Protein AF-A0A377W7E1-F1 (afdb_monomer)

pLDDT: mean 75.77, std 14.64, range [36.75, 94.06]

Organism: Klebsiella pneumoniae (NCBI:txid573)

Nearest PDB structures (foldseek):
  1y01-assembly1_B  TM=3.693E-01  e=5.571E+00  Homo sapiens

InterPro domains:
  IPR003352 Phosphotransferase system, EIIC [PF02378] (36-133)
  IPR051088 Bacterial PTS System Sugar-Specific EIIC/EIIB [PTHR33989] (8-136)

Mean predicted aligned error: 13.62 Å

Radius of gyration: 24.9 Å; Cα contacts (8 Å, |Δi|>4): 129; chains: 1; bounding box: 76×36×59 Å

Secondary structure (DSSP, 8-state):
--HHHHHHHHHHHHIIIIIHHHHHHHHT-HHHHHHHHHHHTTHHHHHHHHHHHHHHS-S--TT---HHHHHHHHHHHHHHHHHHHHHHHHHHHHHHHHHHHHHHHHHHHHHHHH---HHHHHHHHHHHHHHHHS--BTTB-BGGGGT---B--TTSHHHHS--

Foldseek 3Di:
DPPVVVVVVVVVCCCVVPVVVVVVVQCPDLLNVLLVQLVVVCVVVVVVLVVLVCQLDPPDDPPDPDPVVVVSPVVSVVCVCVSCVVSLQCVLCVVLSSQLSSQLSSQVVCCVPPVGDSNVSSVVSSVVVVCVLFDDDPQWGPPVSRPDPDTDDNVVCVPPVPD

Structure (mmCIF, N/CA/C/O backbone):
data_AF-A0A377W7E1-F1
#
_entry.id   AF-A0A377W7E1-F1
#
loop_
_atom_site.group_PDB
_atom_site.id
_atom_site.type_symbol
_atom_site.label_atom_id
_atom_site.label_alt_id
_atom_site.label_comp_id
_atom_site.label_asym_id
_atom_site.label_entity_id
_atom_site.label_seq_id
_atom_site.pdbx_PDB_ins_code
_atom_site.Cartn_x
_atom_site.Cartn_y
_atom_site.Cartn_z
_atom_site.occupancy
_atom_site.B_iso_or_equiv
_atom_site.auth_seq_id
_atom_site.auth_comp_id
_atom_site.auth_asym_id
_atom_site.auth_atom_id
_atom_site.pdbx_PDB_model_num
ATOM 1 N N . MET A 1 1 ? -40.479 -22.567 -17.521 1.00 52.84 1 MET A N 1
ATOM 2 C CA . MET A 1 1 ? -39.713 -21.304 -17.378 1.00 52.84 1 MET A CA 1
ATOM 3 C C . MET A 1 1 ? -39.917 -20.582 -16.028 1.00 52.84 1 MET A C 1
ATOM 5 O O . MET A 1 1 ? -39.227 -19.606 -15.790 1.00 52.84 1 MET A O 1
ATOM 9 N N . SER A 1 2 ? -40.779 -21.055 -15.108 1.00 60.75 2 SER A N 1
ATOM 10 C CA . SER A 1 2 ? -41.091 -20.360 -13.834 1.00 60.75 2 SER A CA 1
ATOM 11 C C . SER A 1 2 ? -40.117 -20.642 -12.664 1.00 60.75 2 SER A C 1
ATOM 13 O O . SER A 1 2 ? -39.791 -19.732 -11.905 1.00 60.75 2 SER A O 1
ATOM 15 N N . ALA A 1 3 ? -39.577 -21.862 -12.544 1.00 62.84 3 ALA A N 1
ATOM 16 C CA . ALA A 1 3 ? -38.743 -22.257 -11.397 1.00 62.84 3 ALA A CA 1
ATOM 17 C C . ALA A 1 3 ? -37.407 -21.489 -11.289 1.00 62.84 3 ALA A C 1
ATOM 19 O O . ALA A 1 3 ? -36.988 -21.131 -10.191 1.00 62.84 3 ALA A O 1
ATOM 20 N N . ASN A 1 4 ? -36.774 -21.163 -12.423 1.00 69.50 4 ASN A N 1
ATOM 21 C CA . ASN A 1 4 ? -35.492 -20.446 -12.444 1.00 69.50 4 ASN A CA 1
ATOM 22 C C . ASN A 1 4 ? -35.626 -18.987 -11.970 1.00 69.50 4 ASN A C 1
ATOM 24 O O . ASN A 1 4 ? -34.720 -18.467 -11.326 1.00 69.50 4 ASN A O 1
ATOM 28 N N . HIS A 1 5 ? -36.770 -18.335 -12.218 1.00 69.75 5 HIS A N 1
ATOM 29 C CA . HIS A 1 5 ? -37.046 -16.991 -11.697 1.00 69.75 5 HIS A CA 1
ATOM 30 C C . HIS A 1 5 ? -37.390 -16.997 -10.206 1.00 69.75 5 HIS A C 1
ATOM 32 O O . HIS A 1 5 ? -36.970 -16.098 -9.482 1.00 69.75 5 HIS A O 1
ATOM 38 N N . ALA A 1 6 ? -38.101 -18.019 -9.721 1.00 75.38 6 ALA A N 1
ATOM 39 C CA . ALA A 1 6 ? -38.378 -18.170 -8.293 1.00 75.38 6 ALA A CA 1
ATOM 40 C C . ALA A 1 6 ? -37.089 -18.416 -7.486 1.00 75.38 6 ALA A C 1
ATOM 42 O O . ALA A 1 6 ? -36.875 -17.767 -6.463 1.00 75.38 6 ALA A O 1
ATOM 43 N N . ALA A 1 7 ? -36.198 -19.283 -7.983 1.00 78.31 7 ALA A N 1
ATOM 44 C CA . ALA A 1 7 ? -34.889 -19.526 -7.378 1.00 78.31 7 ALA A CA 1
ATOM 45 C C . ALA A 1 7 ? -34.005 -18.266 -7.389 1.00 78.31 7 ALA A C 1
ATOM 47 O O . ALA A 1 7 ? -33.420 -17.923 -6.364 1.00 78.31 7 ALA A O 1
ATOM 48 N N . PHE A 1 8 ? -33.965 -17.531 -8.507 1.00 82.75 8 PHE A N 1
ATOM 49 C CA . PHE A 1 8 ? -33.230 -16.268 -8.595 1.00 82.75 8 PHE A CA 1
ATOM 50 C C . PHE A 1 8 ? -33.744 -15.234 -7.586 1.00 82.75 8 PHE A C 1
ATOM 52 O O . PHE A 1 8 ? -32.947 -14.664 -6.851 1.00 82.75 8 PHE A O 1
ATOM 59 N N . ASN A 1 9 ? -35.063 -15.049 -7.475 1.00 83.56 9 ASN A N 1
ATOM 60 C CA . ASN A 1 9 ? -35.665 -14.112 -6.520 1.00 83.56 9 ASN A CA 1
ATOM 61 C C . ASN A 1 9 ? -35.436 -14.515 -5.056 1.00 83.56 9 ASN A C 1
ATOM 63 O O . ASN A 1 9 ? -35.265 -13.646 -4.202 1.00 83.56 9 ASN A O 1
ATOM 67 N N . LEU A 1 10 ? -35.411 -15.815 -4.752 1.00 82.94 10 LEU A N 1
ATOM 68 C CA . LEU A 1 10 ? -35.081 -16.321 -3.419 1.00 82.94 10 LEU A CA 1
ATOM 69 C C . LEU A 1 10 ? -33.618 -16.023 -3.060 1.00 82.94 10 LEU A C 1
ATOM 71 O O . LEU A 1 10 ? -33.349 -15.515 -1.974 1.00 82.94 10 LEU A O 1
ATOM 75 N N . ILE A 1 11 ? -32.688 -16.280 -3.986 1.00 85.44 11 ILE A N 1
ATOM 76 C CA . ILE A 1 11 ? -31.265 -15.956 -3.818 1.00 85.44 11 ILE A CA 1
ATOM 77 C C . ILE A 1 11 ? -31.087 -14.442 -3.673 1.00 85.44 11 ILE A C 1
ATOM 79 O O . ILE A 1 11 ? -30.386 -14.001 -2.769 1.00 85.44 11 ILE A O 1
ATOM 83 N N . PHE A 1 12 ? -31.769 -13.641 -4.493 1.00 87.25 12 PHE A N 1
ATOM 84 C CA . PHE A 1 12 ? -31.708 -12.182 -4.418 1.00 87.25 12 PHE A CA 1
ATOM 85 C C . PHE A 1 12 ? -32.201 -11.666 -3.066 1.00 87.25 12 PHE A C 1
ATOM 87 O O . PHE A 1 12 ? -31.506 -10.897 -2.409 1.00 87.25 12 PHE A O 1
ATOM 94 N N . ARG A 1 13 ? -33.347 -12.166 -2.588 1.00 85.50 13 ARG A N 1
ATOM 95 C CA . ARG A 1 13 ? -33.870 -11.835 -1.256 1.00 85.50 13 ARG A CA 1
ATOM 96 C C . ARG A 1 13 ? -32.941 -12.293 -0.139 1.00 85.50 13 ARG A C 1
ATOM 98 O O . ARG A 1 13 ? -32.836 -11.606 0.872 1.00 85.50 13 ARG A O 1
ATOM 105 N N . PHE A 1 14 ? -32.273 -13.430 -0.289 1.00 86.19 14 PHE A N 1
ATOM 106 C CA . PHE A 1 14 ? -31.299 -13.898 0.691 1.00 86.19 14 PHE A CA 1
ATOM 107 C C . PHE A 1 14 ? -30.061 -12.989 0.730 1.00 86.19 14 PHE A C 1
ATOM 109 O O . PHE A 1 14 ? -29.626 -12.573 1.805 1.00 86.19 14 PHE A O 1
ATOM 116 N N . VAL A 1 15 ? -29.540 -12.609 -0.438 1.00 86.69 15 VAL A N 1
ATOM 117 C CA . VAL A 1 15 ? -28.422 -11.668 -0.571 1.00 86.69 15 VAL A CA 1
ATOM 118 C C . VAL A 1 15 ? -28.793 -10.306 0.017 1.00 86.69 15 VAL A C 1
ATOM 120 O O . VAL A 1 15 ? -28.032 -9.753 0.801 1.00 86.69 15 VAL A O 1
ATOM 123 N N . GLU A 1 16 ? -29.967 -9.775 -0.301 1.00 86.75 16 GLU A N 1
ATOM 124 C CA . GLU A 1 16 ? -30.381 -8.434 0.113 1.00 86.75 16 GLU A CA 1
ATOM 125 C C . GLU A 1 16 ? -30.696 -8.348 1.614 1.00 86.75 16 GLU A C 1
ATOM 127 O O . GLU A 1 16 ? -30.313 -7.381 2.267 1.00 86.75 16 GLU A O 1
ATOM 132 N N . ASN A 1 17 ? -31.317 -9.381 2.192 1.00 85.44 17 ASN A N 1
ATOM 133 C CA . ASN A 1 17 ? -31.701 -9.366 3.606 1.00 85.44 17 ASN A CA 1
ATOM 134 C C . ASN A 1 17 ? -30.581 -9.805 4.557 1.00 85.44 17 ASN A C 1
ATOM 136 O O . ASN A 1 17 ? -30.551 -9.352 5.699 1.00 85.44 17 ASN A O 1
ATOM 140 N N . TYR A 1 18 ? -29.667 -10.675 4.116 1.00 83.38 18 TYR A N 1
ATOM 141 C CA . TYR A 1 18 ? -28.604 -11.202 4.978 1.00 83.38 18 TYR A CA 1
ATOM 142 C C . TYR A 1 18 ? -27.222 -10.711 4.564 1.00 83.38 18 TYR A C 1
ATOM 144 O O . TYR A 1 18 ? -26.489 -10.173 5.390 1.00 83.38 18 TYR A O 1
ATOM 152 N N . ILE A 1 19 ? -26.851 -10.852 3.293 1.00 86.19 19 ILE A N 1
ATOM 153 C CA . ILE A 1 19 ? -25.477 -10.575 2.848 1.00 86.19 19 ILE A CA 1
ATOM 154 C C . ILE A 1 19 ? -25.213 -9.068 2.759 1.00 86.19 19 ILE A C 1
ATOM 156 O O . ILE A 1 19 ? -24.189 -8.605 3.252 1.00 86.19 19 ILE A O 1
ATOM 160 N N . SER A 1 20 ? -26.141 -8.291 2.200 1.00 88.25 20 SER A N 1
ATOM 161 C CA . SER A 1 20 ? -26.019 -6.840 2.019 1.00 88.25 20 SER A CA 1
ATOM 162 C C . SER A 1 20 ? -25.810 -6.076 3.337 1.00 88.25 20 SER A C 1
ATOM 164 O O . SER A 1 20 ? -24.813 -5.356 3.446 1.00 88.25 20 SER A O 1
ATOM 166 N N . PRO A 1 21 ? -26.634 -6.252 4.394 1.00 85.62 21 PRO A N 1
ATOM 167 C CA . PRO A 1 21 ? -26.414 -5.538 5.651 1.00 85.62 21 PRO A CA 1
ATOM 168 C C . PRO A 1 21 ? -25.150 -6.001 6.384 1.00 85.62 21 PRO A C 1
ATOM 170 O O . PRO A 1 21 ? -24.497 -5.188 7.039 1.00 85.62 21 PRO A O 1
ATOM 173 N N . ILE A 1 22 ? -24.767 -7.279 6.268 1.00 85.94 22 ILE A N 1
ATOM 174 C CA . ILE A 1 22 ? -23.517 -7.791 6.851 1.00 85.94 22 ILE A CA 1
ATOM 175 C C . ILE A 1 22 ? -22.310 -7.180 6.130 1.00 85.94 22 ILE A C 1
ATOM 177 O O . ILE A 1 22 ? -21.409 -6.650 6.782 1.00 85.94 22 ILE A O 1
ATOM 181 N N . ALA A 1 23 ? -22.315 -7.177 4.796 1.00 84.38 23 ALA A N 1
ATOM 182 C CA . ALA A 1 23 ? -21.273 -6.563 3.981 1.00 84.38 23 ALA A CA 1
ATOM 183 C C . ALA A 1 23 ? -21.167 -5.054 4.246 1.00 84.38 23 ALA A C 1
ATOM 185 O O . ALA A 1 23 ? -20.060 -4.538 4.409 1.00 84.38 23 ALA A O 1
ATOM 186 N N . GLY A 1 24 ? -22.303 -4.364 4.379 1.00 85.81 24 GLY A N 1
ATOM 187 C CA . GLY A 1 24 ? -22.358 -2.954 4.760 1.00 85.81 24 GLY A CA 1
ATOM 188 C C . GLY A 1 24 ? -21.696 -2.697 6.114 1.00 85.81 24 GLY A C 1
ATOM 189 O O . GLY A 1 24 ? -20.814 -1.846 6.210 1.00 85.81 24 GLY A O 1
ATOM 190 N N . ARG A 1 25 ? -22.038 -3.493 7.139 1.00 87.19 25 ARG A N 1
ATOM 191 C CA . ARG A 1 25 ? -21.448 -3.382 8.486 1.00 87.19 25 ARG A CA 1
ATOM 192 C C . ARG A 1 25 ? -19.947 -3.660 8.520 1.00 87.19 25 ARG A C 1
ATOM 194 O O . ARG A 1 25 ? -19.251 -3.045 9.323 1.00 87.19 25 ARG A O 1
ATOM 201 N N . ILE A 1 26 ? -19.451 -4.586 7.698 1.00 87.88 26 ILE A N 1
ATOM 202 C CA . ILE A 1 26 ? -18.014 -4.894 7.591 1.00 87.88 26 ILE A CA 1
ATOM 203 C C . ILE A 1 26 ? -17.288 -3.763 6.858 1.00 87.88 26 ILE A C 1
ATOM 205 O O . ILE A 1 26 ? -16.242 -3.300 7.309 1.00 87.88 26 ILE A O 1
ATOM 209 N N . SER A 1 27 ? -17.863 -3.278 5.757 1.00 85.00 27 SER A N 1
ATOM 210 C CA . SER A 1 27 ? -17.283 -2.208 4.941 1.00 85.00 27 SER A CA 1
ATOM 211 C C . SER A 1 27 ? -17.225 -0.863 5.667 1.00 85.00 27 SER A C 1
ATOM 213 O O . SER A 1 27 ? -16.344 -0.051 5.379 1.00 85.00 27 SER A O 1
ATOM 215 N N . SER A 1 28 ? -18.143 -0.634 6.611 1.00 87.56 28 SER A N 1
ATOM 216 C CA . SER A 1 28 ? -18.195 0.569 7.444 1.00 87.56 28 SER A CA 1
ATOM 217 C C . SER A 1 28 ? -17.302 0.504 8.688 1.00 87.56 28 SER A C 1
ATOM 219 O O . SER A 1 28 ? -17.279 1.455 9.466 1.00 87.56 28 SER A O 1
ATOM 221 N N . GLN A 1 29 ? -16.592 -0.603 8.942 1.00 91.56 29 GLN A N 1
ATOM 222 C CA . GLN A 1 29 ? -15.657 -0.664 10.068 1.00 91.56 29 GLN A CA 1
ATOM 223 C C . GLN A 1 29 ? -14.454 0.237 9.806 1.00 91.56 29 GLN A C 1
ATOM 225 O O . GLN A 1 29 ? -13.760 0.062 8.808 1.00 91.56 29 GLN A O 1
ATOM 230 N N . ARG A 1 30 ? -14.128 1.121 10.757 1.00 87.31 30 ARG A N 1
ATOM 231 C CA . ARG A 1 30 ? -12.997 2.066 10.647 1.00 87.31 30 ARG A CA 1
ATOM 232 C C . ARG A 1 30 ? -11.667 1.412 10.262 1.00 87.31 30 ARG A C 1
ATOM 234 O O . ARG A 1 30 ? -10.901 1.992 9.507 1.00 87.31 30 ARG A O 1
ATOM 241 N N . HIS A 1 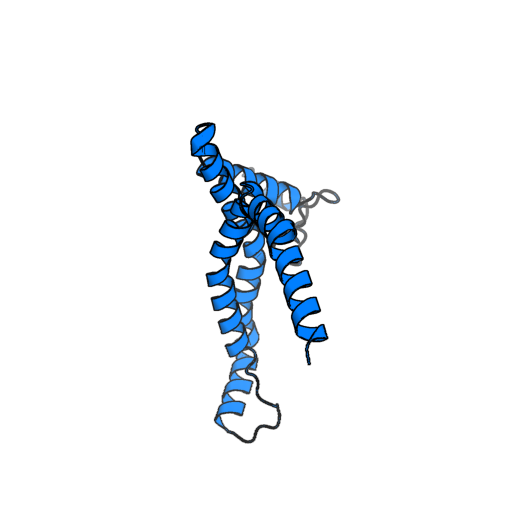31 ? -11.398 0.196 10.744 1.00 90.56 31 HIS A N 1
ATOM 242 C CA . HIS A 1 31 ? -10.166 -0.526 10.417 1.00 90.56 31 HIS A CA 1
ATOM 243 C C . HIS A 1 31 ? -10.164 -1.022 8.966 1.00 90.56 31 HIS A C 1
ATOM 245 O O . HIS A 1 31 ? -9.174 -0.860 8.263 1.00 90.56 31 HIS A O 1
ATOM 251 N N . VAL A 1 32 ? -11.286 -1.572 8.496 1.00 90.62 32 VAL A N 1
ATOM 252 C CA . VAL A 1 32 ? -11.441 -2.045 7.110 1.00 90.62 32 VAL A CA 1
ATOM 253 C C . VAL A 1 32 ? -11.433 -0.865 6.138 1.00 90.62 32 VAL A C 1
ATOM 255 O O . VAL A 1 32 ? -10.786 -0.935 5.094 1.00 90.62 32 VAL A O 1
ATOM 258 N N . MET A 1 33 ? -12.090 0.239 6.507 1.00 91.12 33 MET A N 1
ATOM 259 C CA . MET A 1 33 ? -12.042 1.499 5.766 1.00 91.12 33 MET A CA 1
ATOM 260 C C . MET A 1 33 ? -10.605 2.006 5.632 1.00 91.12 33 MET A C 1
ATOM 262 O O . MET A 1 33 ? -10.152 2.222 4.515 1.00 91.12 33 MET A O 1
ATOM 266 N N . ALA A 1 34 ? -9.859 2.099 6.738 1.00 91.00 34 ALA A N 1
ATOM 267 C CA . ALA A 1 34 ? -8.475 2.570 6.721 1.00 91.00 34 ALA A CA 1
ATOM 268 C C . ALA A 1 34 ? -7.550 1.698 5.854 1.00 91.00 34 ALA A C 1
ATOM 270 O O . ALA A 1 34 ? -6.690 2.233 5.154 1.00 91.00 34 ALA A O 1
ATOM 271 N N . ILE A 1 35 ? -7.739 0.371 5.864 1.00 92.00 35 ILE A N 1
ATOM 272 C CA . ILE A 1 35 ? -6.987 -0.551 4.999 1.00 92.00 35 ILE A CA 1
ATOM 273 C C . ILE A 1 35 ? -7.309 -0.283 3.529 1.00 92.00 35 ILE A C 1
ATOM 275 O O . ILE A 1 35 ? -6.395 -0.088 2.730 1.00 92.00 35 ILE A O 1
ATOM 279 N N . ARG A 1 36 ? -8.596 -0.236 3.167 1.00 92.31 36 ARG A N 1
ATOM 280 C CA . ARG A 1 36 ? -9.033 0.051 1.794 1.00 92.31 36 ARG A CA 1
ATOM 281 C C . ARG A 1 36 ? -8.479 1.386 1.306 1.00 92.31 36 ARG A C 1
ATOM 283 O O . ARG A 1 36 ? -7.892 1.435 0.230 1.00 92.31 36 ARG A O 1
ATOM 290 N N . ASP A 1 37 ? -8.628 2.438 2.100 1.00 91.12 37 ASP A N 1
ATOM 291 C CA . ASP A 1 37 ? -8.211 3.788 1.727 1.00 91.12 37 ASP A CA 1
ATOM 292 C C . ASP A 1 37 ? -6.678 3.885 1.616 1.00 91.12 37 ASP A C 1
ATOM 294 O O . ASP A 1 37 ? -6.160 4.561 0.726 1.00 91.12 37 ASP A O 1
ATOM 298 N N . GLY A 1 38 ? -5.938 3.146 2.454 1.00 90.38 38 GLY A N 1
ATOM 299 C CA . GLY A 1 38 ? -4.482 3.011 2.345 1.00 90.38 38 GLY A CA 1
ATOM 300 C C . GLY A 1 38 ? -4.021 2.216 1.118 1.00 90.38 38 GLY A C 1
ATOM 301 O O . GLY A 1 38 ? -2.991 2.534 0.534 1.00 90.38 38 GLY A O 1
ATOM 302 N N . PHE A 1 39 ? -4.782 1.218 0.664 1.00 89.75 39 PHE A N 1
ATOM 303 C CA . PHE A 1 39 ? -4.491 0.526 -0.599 1.00 89.75 39 PHE A CA 1
ATOM 304 C C . PHE A 1 39 ? -4.856 1.364 -1.830 1.00 89.75 39 PHE A C 1
ATOM 306 O O . PHE A 1 39 ? -4.164 1.290 -2.846 1.00 89.75 39 PHE A O 1
ATOM 313 N N . ILE A 1 40 ? -5.900 2.195 -1.753 1.00 91.88 40 ILE A N 1
ATOM 314 C CA . ILE A 1 40 ? -6.271 3.116 -2.838 1.00 91.88 40 ILE A CA 1
ATOM 315 C C . ILE A 1 40 ? -5.137 4.110 -3.118 1.00 91.88 40 ILE A C 1
ATOM 317 O O . ILE A 1 40 ? -4.850 4.384 -4.283 1.00 91.88 40 ILE A O 1
ATOM 321 N N . SER A 1 41 ? -4.417 4.580 -2.094 1.00 89.44 41 SER A N 1
ATOM 322 C CA . SER A 1 41 ? -3.269 5.474 -2.307 1.00 89.44 41 SER A CA 1
ATOM 323 C C . SER A 1 41 ? -2.091 4.799 -3.028 1.00 89.44 41 SER A C 1
ATOM 325 O O . SER A 1 41 ? -1.273 5.486 -3.634 1.00 89.44 41 SER A O 1
ATOM 327 N N . ALA A 1 42 ? -2.017 3.463 -3.020 1.00 87.56 42 ALA A N 1
ATOM 328 C CA . ALA A 1 42 ? -1.006 2.684 -3.737 1.00 87.56 42 ALA A CA 1
ATOM 329 C C . ALA A 1 42 ? -1.383 2.360 -5.196 1.00 87.56 42 ALA A C 1
ATOM 331 O O . ALA A 1 42 ? -0.507 2.012 -5.989 1.00 87.56 42 ALA A O 1
ATOM 332 N N . MET A 1 43 ? -2.657 2.496 -5.583 1.00 92.50 43 MET A N 1
ATOM 333 C CA . MET A 1 43 ? -3.118 2.262 -6.960 1.00 92.50 43 MET A CA 1
ATOM 334 C C . MET A 1 43 ? -2.349 3.038 -8.040 1.00 92.50 43 MET A C 1
ATOM 336 O O . MET A 1 43 ? -1.979 2.406 -9.029 1.00 92.50 43 MET A O 1
ATOM 340 N N . PRO A 1 44 ? -2.045 4.346 -7.901 1.00 86.94 44 PRO A N 1
ATOM 341 C CA . PRO A 1 44 ? -1.283 5.058 -8.929 1.00 86.94 44 PRO A CA 1
ATOM 342 C C . PRO A 1 44 ? 0.118 4.470 -9.135 1.00 86.94 44 PRO A C 1
ATOM 344 O O . PRO A 1 44 ? 0.564 4.341 -10.272 1.00 86.94 44 PRO A O 1
ATOM 347 N N . PHE A 1 45 ? 0.789 4.040 -8.063 1.00 83.69 45 PHE A N 1
ATOM 348 C CA . PHE A 1 45 ? 2.095 3.385 -8.161 1.00 83.69 45 PHE A CA 1
ATOM 349 C C . PHE A 1 45 ? 1.998 2.019 -8.841 1.00 83.69 45 PHE A C 1
ATOM 351 O O . PHE A 1 45 ? 2.838 1.701 -9.679 1.00 83.69 45 PHE A O 1
ATOM 358 N N . MET A 1 46 ? 0.949 1.242 -8.549 1.00 86.69 46 MET A N 1
ATOM 359 C CA . MET A 1 46 ? 0.697 -0.034 -9.231 1.00 86.69 46 MET A CA 1
ATOM 360 C C . MET A 1 46 ? 0.460 0.158 -10.733 1.00 86.69 46 MET A C 1
ATOM 362 O O . MET A 1 46 ? 0.990 -0.601 -11.542 1.00 86.69 46 MET A O 1
ATOM 366 N N . ILE A 1 47 ? -0.288 1.194 -11.117 1.00 88.44 47 ILE A N 1
ATOM 367 C CA . ILE A 1 47 ? -0.536 1.522 -12.525 1.00 88.44 47 ILE A CA 1
ATOM 368 C C . ILE A 1 47 ? 0.777 1.901 -13.225 1.00 88.44 47 ILE A C 1
ATOM 370 O O . ILE A 1 47 ? 1.081 1.359 -14.285 1.00 88.44 47 ILE A O 1
ATOM 374 N N . VAL A 1 48 ? 1.589 2.775 -12.622 1.00 85.31 48 VAL A N 1
ATOM 375 C CA . VAL A 1 48 ? 2.891 3.181 -13.184 1.00 85.31 48 VAL A CA 1
ATOM 376 C C . VAL A 1 48 ? 3.853 1.991 -13.293 1.00 85.31 48 VAL A C 1
ATOM 378 O O . VAL A 1 48 ? 4.476 1.809 -14.338 1.00 85.31 48 VAL A O 1
ATOM 381 N N . GLY A 1 49 ? 3.926 1.141 -12.264 1.00 79.75 49 GLY A N 1
ATOM 382 C CA . GLY A 1 49 ? 4.726 -0.088 -12.284 1.00 79.75 49 GLY A CA 1
ATOM 383 C C . GLY A 1 49 ? 4.286 -1.058 -13.382 1.00 79.75 49 GLY A C 1
ATOM 384 O O . GLY A 1 49 ? 5.122 -1.611 -14.094 1.00 79.75 49 GLY A O 1
ATOM 385 N N . SER A 1 50 ? 2.975 -1.202 -13.590 1.00 83.69 50 SER A N 1
ATOM 386 C CA . SER A 1 50 ? 2.437 -2.010 -14.687 1.00 83.69 50 SER A CA 1
ATOM 387 C C . SER A 1 50 ? 2.823 -1.453 -16.057 1.00 83.69 50 SER A C 1
ATOM 389 O O . SER A 1 50 ? 3.134 -2.238 -16.949 1.00 83.69 50 SER A O 1
ATOM 391 N N . PHE A 1 51 ? 2.827 -0.131 -16.248 1.00 82.50 51 PHE A N 1
ATOM 392 C CA . PHE A 1 51 ? 3.279 0.461 -17.509 1.00 82.50 51 PHE A CA 1
ATOM 393 C C . PHE A 1 51 ? 4.758 0.165 -17.768 1.00 82.50 51 PHE A C 1
ATOM 395 O O . PHE A 1 51 ? 5.093 -0.277 -18.863 1.00 82.50 51 PHE A O 1
ATOM 402 N N . LEU A 1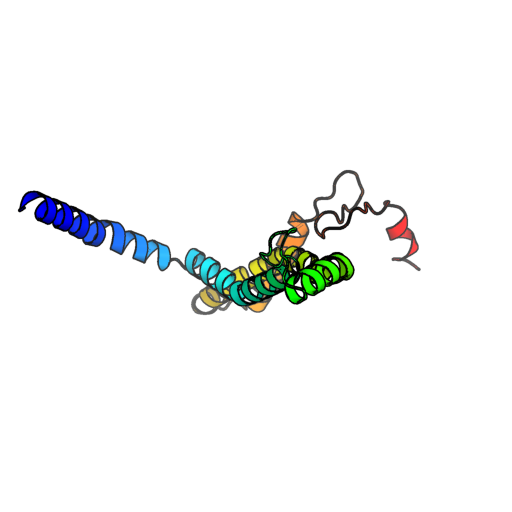 52 ? 5.624 0.327 -16.764 1.00 80.06 52 LEU A N 1
ATOM 403 C CA . LEU A 1 52 ? 7.053 -0.003 -16.866 1.00 80.06 52 LEU A CA 1
ATOM 404 C C . LEU A 1 52 ? 7.279 -1.453 -17.320 1.00 80.06 52 LEU A C 1
ATOM 406 O O . LEU A 1 52 ? 8.099 -1.693 -18.205 1.00 80.06 52 LEU A O 1
ATOM 410 N N . LEU A 1 53 ? 6.506 -2.404 -16.785 1.00 79.31 53 LEU A N 1
ATOM 411 C CA . LEU A 1 53 ? 6.575 -3.808 -17.199 1.00 79.31 53 LEU A CA 1
ATOM 412 C C . LEU A 1 53 ? 6.100 -4.040 -18.634 1.00 79.31 53 LEU A C 1
ATOM 414 O O . LEU A 1 53 ? 6.687 -4.864 -19.324 1.00 79.31 53 LEU A O 1
ATOM 418 N N . VAL A 1 54 ? 5.080 -3.321 -19.109 1.00 81.75 54 VAL A N 1
ATOM 419 C CA . VAL A 1 54 ? 4.630 -3.419 -20.511 1.00 81.75 54 VAL A CA 1
ATOM 420 C C . VAL A 1 54 ? 5.711 -2.919 -21.476 1.00 81.75 54 VAL A C 1
ATOM 422 O O . VAL A 1 54 ? 5.875 -3.482 -22.556 1.00 81.75 54 VAL A O 1
ATOM 425 N N . PHE A 1 55 ? 6.478 -1.895 -21.090 1.00 72.31 55 PHE A N 1
ATOM 426 C CA . PHE A 1 55 ? 7.624 -1.435 -21.879 1.00 72.31 55 PHE A CA 1
ATOM 427 C C . PHE A 1 55 ? 8.802 -2.422 -21.831 1.00 72.31 55 PHE A C 1
ATOM 429 O O . PHE A 1 55 ? 9.429 -2.648 -22.867 1.00 72.31 55 PHE A O 1
ATOM 436 N N . ALA A 1 56 ? 9.073 -3.025 -20.667 1.00 72.31 56 ALA A N 1
ATOM 437 C CA . ALA A 1 56 ? 10.144 -4.011 -20.479 1.00 72.31 56 ALA A CA 1
ATOM 438 C C . ALA A 1 56 ? 9.852 -5.365 -21.148 1.00 72.31 56 ALA A C 1
ATOM 440 O O . ALA A 1 56 ? 10.749 -5.992 -21.701 1.00 72.31 56 ALA A O 1
ATOM 441 N N . TYR A 1 57 ? 8.597 -5.810 -21.120 1.00 72.25 57 TYR A N 1
ATOM 442 C CA . TYR A 1 57 ? 8.147 -7.091 -21.657 1.00 72.25 57 TYR A CA 1
ATOM 443 C C . TYR A 1 57 ? 6.998 -6.861 -22.638 1.00 72.25 57 TYR A C 1
ATOM 445 O O . TYR A 1 57 ? 5.831 -7.105 -22.309 1.00 72.25 57 TYR A O 1
ATOM 453 N N . PRO A 1 58 ? 7.293 -6.374 -23.853 1.00 74.19 58 PRO A N 1
ATOM 454 C CA . PRO A 1 58 ? 6.256 -6.228 -24.858 1.00 74.19 58 PRO A CA 1
ATOM 455 C C . PRO A 1 58 ? 5.646 -7.608 -25.184 1.00 74.19 58 PRO A C 1
ATOM 457 O O . PRO A 1 58 ? 6.386 -8.583 -25.342 1.00 74.19 58 PRO A O 1
ATOM 460 N N . PRO A 1 59 ? 4.314 -7.729 -25.328 1.00 66.88 59 PRO A N 1
ATOM 461 C CA . PRO A 1 59 ? 3.651 -8.997 -25.627 1.00 66.88 59 PRO A CA 1
ATOM 462 C C . PRO A 1 59 ? 3.784 -9.359 -27.119 1.00 66.88 59 PRO A C 1
ATOM 464 O O . PRO A 1 59 ? 2.790 -9.494 -27.832 1.00 66.88 59 PRO A O 1
ATOM 467 N N . PHE A 1 60 ? 5.017 -9.494 -27.611 1.00 66.38 60 PHE A N 1
ATOM 468 C CA . PHE A 1 60 ? 5.321 -9.929 -28.974 1.00 66.38 60 PHE A CA 1
ATOM 469 C C . PHE A 1 60 ? 5.998 -11.298 -28.963 1.00 66.38 60 PHE A C 1
ATOM 471 O O . PHE A 1 60 ? 6.827 -11.597 -28.107 1.00 66.38 60 PHE A O 1
ATOM 478 N N . SER A 1 61 ? 5.649 -12.137 -29.941 1.00 58.94 61 SER A N 1
ATOM 479 C CA . SER A 1 61 ? 6.303 -13.433 -30.118 1.00 58.94 61 SER A CA 1
ATOM 480 C C . SER A 1 61 ? 7.760 -13.233 -30.576 1.00 58.94 61 SER A C 1
ATOM 482 O O . SER A 1 61 ? 7.996 -12.359 -31.420 1.00 58.94 61 SER A O 1
ATOM 484 N N . PRO A 1 62 ? 8.735 -14.033 -30.102 1.00 59.78 62 PRO A N 1
ATOM 485 C CA . PRO A 1 62 ? 10.135 -13.968 -30.547 1.00 59.78 62 PRO A CA 1
ATOM 486 C C . PRO A 1 62 ? 10.320 -14.095 -32.072 1.00 59.78 62 PRO A C 1
ATOM 488 O O . PRO A 1 62 ? 11.292 -13.581 -32.625 1.00 59.78 62 PRO A O 1
ATOM 491 N N . ASP A 1 63 ? 9.355 -14.721 -32.753 1.00 57.75 63 ASP A N 1
ATOM 492 C CA . ASP A 1 63 ? 9.370 -14.993 -34.196 1.00 57.75 63 ASP A CA 1
ATOM 493 C C . ASP A 1 63 ? 8.634 -13.932 -35.036 1.00 57.75 63 ASP A C 1
ATOM 495 O O . ASP A 1 63 ? 8.352 -14.136 -36.219 1.00 57.75 63 ASP A O 1
ATOM 499 N N . THR A 1 64 ? 8.292 -12.781 -34.447 1.00 58.94 64 THR A N 1
ATOM 500 C CA . THR A 1 64 ? 7.534 -11.738 -35.153 1.00 58.94 64 THR A CA 1
ATOM 501 C C . THR A 1 64 ? 8.383 -11.100 -36.268 1.00 58.94 64 THR A C 1
ATOM 503 O O . THR A 1 64 ? 9.475 -10.584 -36.030 1.00 58.94 64 THR A O 1
ATOM 506 N N . THR A 1 65 ? 7.863 -11.090 -37.499 1.00 61.47 65 THR A N 1
ATOM 507 C CA . THR A 1 65 ? 8.504 -10.532 -38.711 1.00 61.47 65 THR A CA 1
ATOM 508 C C . THR A 1 65 ? 8.359 -9.011 -38.857 1.00 61.47 65 THR A C 1
ATOM 510 O O . THR A 1 65 ? 8.879 -8.418 -39.801 1.00 61.47 65 THR A O 1
ATOM 513 N N . TRP A 1 66 ? 7.676 -8.349 -37.919 1.00 67.19 66 TRP A N 1
ATOM 514 C CA . TRP A 1 66 ? 7.572 -6.891 -37.856 1.00 67.19 66 TRP A CA 1
ATOM 515 C C . TRP A 1 66 ? 8.877 -6.268 -37.347 1.00 67.19 66 TRP A C 1
ATOM 517 O O . TRP A 1 66 ? 9.263 -6.466 -36.196 1.00 67.19 66 TRP A O 1
ATOM 527 N N . GLY A 1 67 ? 9.521 -5.444 -38.181 1.00 66.81 67 GLY A N 1
ATOM 528 C CA . GLY A 1 67 ? 10.784 -4.771 -37.842 1.00 66.81 67 GLY A CA 1
ATOM 529 C C . GLY A 1 67 ? 10.710 -3.893 -36.586 1.00 66.81 67 GLY A C 1
ATOM 530 O O . GLY A 1 67 ? 11.660 -3.855 -35.813 1.00 66.81 67 GLY A O 1
ATOM 531 N N . PHE A 1 68 ? 9.559 -3.265 -36.323 1.00 69.81 68 PHE A N 1
ATOM 532 C CA . PHE A 1 68 ? 9.321 -2.507 -35.089 1.00 69.81 68 PHE A CA 1
ATOM 533 C C . PHE A 1 68 ? 9.267 -3.406 -33.845 1.00 69.81 68 PHE A C 1
ATOM 535 O O . PHE A 1 68 ? 9.837 -3.061 -32.816 1.00 69.81 68 PHE A O 1
ATOM 542 N N . ALA A 1 69 ? 8.634 -4.580 -33.944 1.00 65.62 69 ALA A N 1
ATOM 543 C CA . ALA A 1 69 ? 8.532 -5.521 -32.830 1.00 65.62 69 ALA A CA 1
ATOM 544 C C . ALA A 1 69 ? 9.905 -6.103 -32.461 1.00 65.62 69 ALA A C 1
ATOM 546 O O . ALA A 1 69 ? 10.214 -6.223 -31.282 1.00 65.62 69 ALA A O 1
ATOM 547 N N . ARG A 1 70 ? 10.758 -6.391 -33.454 1.00 65.50 70 ARG A N 1
ATOM 548 C CA . ARG A 1 70 ? 12.150 -6.822 -33.234 1.00 65.50 70 ARG A CA 1
ATOM 549 C C . ARG A 1 70 ? 13.021 -5.722 -32.632 1.00 65.50 70 ARG A C 1
ATOM 551 O O . ARG A 1 70 ? 13.675 -5.972 -31.630 1.00 65.50 70 ARG A O 1
ATOM 558 N N . ALA A 1 71 ? 12.960 -4.504 -33.174 1.00 70.06 71 ALA A N 1
ATOM 559 C CA . ALA A 1 71 ? 13.708 -3.367 -32.634 1.00 70.06 71 ALA A CA 1
ATOM 560 C C . ALA A 1 71 ? 13.300 -3.036 -31.190 1.00 70.06 71 ALA A C 1
ATOM 562 O O . ALA A 1 71 ? 14.156 -2.742 -30.361 1.00 70.06 71 ALA A O 1
ATOM 563 N N . TRP A 1 72 ? 12.006 -3.131 -30.866 1.00 69.88 72 TRP A N 1
ATOM 564 C CA . TRP A 1 72 ? 11.537 -2.987 -29.490 1.00 69.88 72 TRP A CA 1
ATOM 565 C C . TRP A 1 72 ? 12.036 -4.126 -28.603 1.00 69.88 72 TRP A C 1
ATOM 567 O O . TRP A 1 72 ? 12.457 -3.868 -27.486 1.00 69.88 72 TRP A O 1
ATOM 577 N N . LEU A 1 73 ? 12.007 -5.375 -29.071 1.00 67.75 73 LEU A N 1
ATOM 578 C CA . LEU A 1 73 ? 12.420 -6.541 -28.284 1.00 67.75 73 LEU A CA 1
ATOM 579 C C . LEU A 1 73 ? 13.935 -6.552 -28.011 1.00 67.75 73 LEU A C 1
ATOM 581 O O . LEU A 1 73 ? 14.353 -6.929 -26.918 1.00 67.75 73 LEU A O 1
ATOM 585 N N . ASP A 1 74 ? 14.744 -6.079 -28.959 1.00 67.88 74 ASP A N 1
ATOM 586 C CA . ASP A 1 74 ? 16.191 -5.910 -28.785 1.00 67.88 74 ASP A CA 1
ATOM 587 C C . ASP A 1 74 ? 16.515 -4.732 -27.848 1.00 67.88 74 ASP A C 1
ATOM 589 O O . ASP A 1 74 ? 17.333 -4.876 -26.939 1.00 67.88 74 ASP A O 1
ATOM 593 N N . LEU A 1 75 ? 15.802 -3.604 -27.976 1.00 68.69 75 LEU A N 1
ATOM 594 C CA . LEU A 1 75 ? 15.929 -2.458 -27.066 1.00 68.69 75 LEU A CA 1
ATOM 595 C C . LEU A 1 75 ? 15.445 -2.810 -25.650 1.00 68.69 75 LEU A C 1
ATOM 597 O O . LEU A 1 75 ? 16.074 -2.441 -24.663 1.00 68.69 75 LEU A O 1
ATOM 601 N N . ALA A 1 76 ? 14.364 -3.576 -25.531 1.00 68.50 76 ALA A N 1
ATOM 602 C CA . ALA A 1 76 ? 13.853 -4.050 -24.255 1.00 68.50 76 ALA A CA 1
ATOM 603 C C . ALA A 1 76 ? 14.878 -4.933 -23.532 1.00 68.50 76 ALA A C 1
ATOM 605 O O . ALA A 1 76 ? 15.084 -4.725 -22.344 1.00 68.50 76 ALA A O 1
ATOM 606 N N . LYS A 1 77 ? 15.579 -5.833 -24.239 1.00 68.31 77 LYS A N 1
ATOM 607 C CA . LYS A 1 77 ? 16.660 -6.664 -23.670 1.00 68.31 77 LYS A CA 1
ATOM 608 C C . LYS A 1 77 ? 17.898 -5.858 -23.278 1.00 68.31 77 LYS A C 1
ATOM 610 O O . LYS A 1 77 ? 18.517 -6.139 -22.257 1.00 68.31 77 LYS A O 1
ATOM 615 N N . GLU A 1 78 ? 18.276 -4.856 -24.069 1.00 70.75 78 GLU A N 1
ATOM 616 C CA . GLU A 1 78 ? 19.451 -4.023 -23.779 1.00 70.75 78 GLU A CA 1
ATOM 617 C C . GLU A 1 78 ? 19.214 -3.081 -22.585 1.00 70.75 78 GLU A C 1
ATOM 619 O O . GLU A 1 78 ? 20.106 -2.855 -21.763 1.00 70.75 78 GLU A O 1
ATOM 624 N N . PHE A 1 79 ? 17.992 -2.559 -22.450 1.00 68.31 79 PHE A N 1
ATOM 625 C CA . PHE A 1 79 ? 17.609 -1.637 -21.380 1.00 68.31 79 PHE A CA 1
ATOM 626 C C . PHE A 1 79 ? 16.864 -2.309 -20.219 1.00 68.31 79 PHE A C 1
ATOM 628 O O . PHE A 1 79 ? 16.513 -1.619 -19.261 1.00 68.31 79 PHE A O 1
ATOM 635 N N . GLU A 1 80 ? 16.689 -3.632 -20.249 1.00 66.12 80 GLU A N 1
ATOM 636 C CA . GLU A 1 80 ? 15.960 -4.426 -19.251 1.00 66.12 80 GLU A CA 1
ATOM 637 C C . GLU A 1 80 ? 16.413 -4.083 -17.828 1.00 66.12 80 GLU A C 1
ATOM 639 O O . GLU A 1 80 ? 15.616 -3.655 -16.997 1.00 66.12 80 GLU A O 1
ATOM 644 N N . GLY A 1 81 ? 17.723 -4.134 -17.571 1.00 66.69 81 GLY A N 1
ATOM 645 C CA . GLY A 1 81 ? 18.280 -3.818 -16.254 1.00 66.69 81 GLY A CA 1
ATOM 646 C C . GLY A 1 81 ? 18.009 -2.379 -15.801 1.00 66.69 81 GLY A C 1
ATOM 647 O O . GLY A 1 81 ? 17.766 -2.140 -14.620 1.00 66.69 81 GLY A O 1
ATOM 648 N N . ARG A 1 82 ? 17.985 -1.406 -16.721 1.00 71.94 82 ARG A N 1
ATOM 649 C CA . ARG A 1 82 ? 17.699 0.005 -16.397 1.00 71.94 82 ARG A CA 1
ATOM 650 C C . ARG A 1 82 ? 16.207 0.267 -16.188 1.00 71.94 82 ARG A C 1
ATOM 652 O O . ARG A 1 82 ? 15.871 1.143 -15.397 1.00 71.94 82 ARG A O 1
ATOM 659 N N . ILE A 1 83 ? 15.333 -0.480 -16.864 1.00 71.19 83 ILE A N 1
ATOM 660 C CA . ILE A 1 83 ? 13.873 -0.362 -16.738 1.00 71.19 83 ILE A CA 1
ATOM 661 C C . ILE A 1 83 ? 13.367 -1.105 -15.492 1.00 71.19 83 ILE A C 1
ATOM 663 O O . ILE A 1 83 ? 12.477 -0.606 -14.804 1.00 71.19 83 ILE A O 1
ATOM 667 N N . LEU A 1 84 ? 13.963 -2.253 -15.154 1.00 73.81 84 LEU A N 1
ATOM 668 C CA . LEU A 1 84 ? 13.597 -3.040 -13.973 1.00 73.81 84 LEU A CA 1
ATOM 669 C C . LEU A 1 84 ? 14.121 -2.437 -12.663 1.00 73.81 84 LEU A C 1
ATOM 671 O O . LEU A 1 84 ? 13.442 -2.536 -11.648 1.00 73.81 84 LEU A O 1
ATOM 675 N N . THR A 1 85 ? 15.256 -1.726 -12.679 1.00 75.31 85 THR A N 1
ATOM 676 C CA . THR A 1 85 ? 15.809 -1.064 -11.476 1.00 75.31 85 THR A CA 1
ATOM 677 C C . THR A 1 85 ? 14.773 -0.203 -10.720 1.00 75.31 85 THR A C 1
ATOM 679 O O . THR A 1 85 ? 14.574 -0.427 -9.525 1.00 75.31 85 THR A O 1
ATOM 682 N N . PRO A 1 86 ? 14.071 0.765 -11.347 1.00 75.75 86 PRO A N 1
ATOM 683 C CA . PRO A 1 86 ? 13.055 1.553 -10.649 1.00 75.75 86 PRO A CA 1
ATOM 684 C C . PRO A 1 86 ? 11.837 0.719 -10.232 1.00 75.75 86 PRO A C 1
ATOM 686 O O . PRO A 1 86 ? 11.251 0.994 -9.186 1.00 75.75 86 PRO A O 1
ATOM 689 N N . PHE A 1 87 ? 11.472 -0.315 -10.996 1.00 79.31 87 PHE A N 1
ATOM 690 C CA . PHE A 1 87 ? 10.394 -1.231 -10.620 1.00 79.31 87 PHE A CA 1
ATOM 691 C C . PHE A 1 87 ? 10.734 -1.970 -9.317 1.00 79.31 87 PHE A C 1
ATOM 693 O O . PHE A 1 87 ? 9.978 -1.872 -8.349 1.00 79.31 87 PHE A O 1
ATOM 700 N N . ASP A 1 88 ? 11.907 -2.593 -9.233 1.00 79.25 88 ASP A N 1
ATOM 701 C CA . ASP A 1 88 ? 12.356 -3.322 -8.043 1.00 79.25 88 ASP A CA 1
ATOM 702 C C . ASP A 1 88 ? 12.480 -2.403 -6.818 1.00 79.25 88 ASP A C 1
ATOM 704 O O . ASP A 1 88 ? 12.063 -2.760 -5.711 1.00 79.25 88 ASP A O 1
ATOM 708 N N . MET A 1 89 ? 12.970 -1.173 -7.014 1.00 77.62 89 MET A N 1
ATOM 709 C CA . MET A 1 89 ? 13.031 -0.159 -5.956 1.00 77.62 89 MET A CA 1
ATOM 710 C C . MET A 1 89 ? 11.640 0.235 -5.448 1.00 77.62 89 MET A C 1
ATOM 712 O O . MET A 1 89 ? 11.428 0.305 -4.234 1.00 77.62 89 MET A O 1
ATOM 716 N N . THR A 1 90 ? 10.684 0.485 -6.353 1.00 80.62 90 THR A N 1
ATOM 717 C CA . THR A 1 90 ? 9.311 0.831 -5.956 1.00 80.62 90 THR A CA 1
ATOM 718 C C . THR A 1 90 ? 8.660 -0.319 -5.200 1.00 80.62 90 THR A C 1
ATOM 720 O O . THR A 1 90 ? 8.173 -0.099 -4.093 1.00 80.62 90 THR A O 1
ATOM 723 N N . MET A 1 91 ? 8.752 -1.552 -5.706 1.00 77.62 91 MET A N 1
ATOM 724 C CA . MET A 1 91 ? 8.208 -2.748 -5.055 1.00 77.62 91 MET A CA 1
ATOM 725 C C . MET A 1 91 ? 8.802 -2.987 -3.659 1.00 77.62 91 MET A C 1
ATOM 727 O O . MET A 1 91 ? 8.065 -3.359 -2.742 1.00 77.62 91 MET A O 1
ATOM 731 N N . GLY A 1 92 ? 10.093 -2.702 -3.459 1.00 76.50 92 GLY A N 1
ATOM 732 C CA . GLY A 1 92 ? 10.747 -2.796 -2.151 1.00 76.50 92 GLY A CA 1
ATOM 733 C C . GLY A 1 92 ? 10.198 -1.808 -1.111 1.00 76.50 92 GLY A C 1
ATOM 734 O O . GLY A 1 92 ? 9.964 -2.186 0.039 1.00 76.50 92 GLY A O 1
ATOM 735 N N . ILE A 1 93 ? 9.938 -0.555 -1.503 1.00 85.56 93 ILE A N 1
ATOM 736 C CA . ILE A 1 93 ? 9.440 0.490 -0.586 1.00 85.56 93 ILE A CA 1
ATOM 737 C C . ILE A 1 93 ? 7.905 0.518 -0.450 1.00 85.56 93 ILE A C 1
ATOM 739 O O . ILE A 1 93 ? 7.388 1.108 0.504 1.00 85.56 93 ILE A O 1
ATOM 743 N N . MET A 1 94 ? 7.163 -0.158 -1.340 1.00 86.88 94 MET A N 1
ATOM 744 C CA . MET A 1 94 ? 5.688 -0.193 -1.329 1.00 86.88 94 MET A CA 1
ATOM 745 C C . MET A 1 94 ? 5.110 -0.611 0.029 1.00 86.88 94 MET A C 1
ATOM 747 O O . MET A 1 94 ? 4.104 -0.059 0.473 1.00 86.88 94 MET A O 1
ATOM 751 N N . SER A 1 95 ? 5.744 -1.568 0.707 1.00 87.75 95 SER A N 1
ATOM 752 C CA . SER A 1 95 ? 5.285 -2.077 2.005 1.00 87.75 95 SER A CA 1
ATOM 753 C C . SER A 1 95 ? 5.308 -1.004 3.106 1.00 87.75 95 SER A C 1
ATOM 755 O O . SER A 1 95 ? 4.333 -0.859 3.847 1.00 87.75 95 SER A O 1
ATOM 757 N N . ILE A 1 96 ? 6.372 -0.196 3.158 1.00 90.25 96 ILE A N 1
ATOM 758 C CA . ILE A 1 96 ? 6.520 0.932 4.090 1.00 90.25 96 ILE A CA 1
ATOM 759 C C . ILE A 1 96 ? 5.482 2.013 3.772 1.00 90.25 96 ILE A C 1
ATOM 761 O O . ILE A 1 96 ? 4.827 2.530 4.679 1.00 90.25 96 ILE A O 1
ATOM 765 N N . TYR A 1 97 ? 5.297 2.322 2.485 1.00 90.56 97 TYR A N 1
ATOM 766 C CA . TYR A 1 97 ? 4.325 3.316 2.029 1.00 90.56 97 TYR A CA 1
ATOM 767 C C . TYR A 1 97 ? 2.888 2.937 2.414 1.00 90.56 97 TYR A C 1
ATOM 769 O O . TYR A 1 97 ? 2.176 3.742 3.019 1.00 90.56 97 TYR A O 1
ATOM 777 N N . ILE A 1 98 ? 2.473 1.699 2.126 1.00 92.00 98 ILE A N 1
ATOM 778 C CA . ILE A 1 98 ? 1.129 1.202 2.457 1.00 92.00 98 ILE A CA 1
ATOM 779 C C . ILE A 1 98 ? 0.925 1.185 3.976 1.00 92.00 98 ILE A C 1
ATOM 781 O O . ILE A 1 98 ? -0.123 1.610 4.459 1.00 92.00 98 ILE A O 1
ATOM 785 N N . CYS A 1 99 ? 1.929 0.760 4.749 1.00 92.88 99 CYS A N 1
ATOM 786 C CA . CYS A 1 99 ? 1.864 0.773 6.210 1.00 92.88 99 CYS A CA 1
ATOM 787 C C . CYS A 1 99 ? 1.605 2.187 6.763 1.00 92.88 99 CYS A C 1
ATOM 789 O O . CYS A 1 99 ? 0.691 2.385 7.572 1.00 92.88 99 CYS A O 1
ATOM 791 N N . ALA A 1 100 ? 2.352 3.181 6.274 1.00 93.44 100 ALA A N 1
ATOM 792 C CA . ALA A 1 100 ? 2.168 4.580 6.650 1.00 93.44 100 ALA A CA 1
ATOM 793 C C . ALA A 1 100 ? 0.783 5.113 6.245 1.00 93.44 100 ALA A C 1
ATOM 795 O O . ALA A 1 100 ? 0.117 5.763 7.052 1.00 93.44 100 ALA A O 1
ATOM 796 N N . ALA A 1 101 ? 0.325 4.802 5.028 1.00 93.19 101 ALA A N 1
ATOM 797 C CA . ALA A 1 101 ? -0.963 5.251 4.505 1.00 93.19 101 ALA A CA 1
ATOM 798 C C . ALA A 1 101 ? -2.153 4.680 5.297 1.00 93.19 101 ALA A C 1
ATOM 800 O O . ALA A 1 101 ? -3.080 5.417 5.638 1.00 93.19 101 ALA A O 1
ATOM 801 N N . ILE A 1 102 ? -2.118 3.389 5.648 1.00 94.06 102 ILE A N 1
ATOM 802 C CA . ILE A 1 102 ? -3.158 2.754 6.473 1.00 94.06 102 ILE A CA 1
ATOM 803 C C . ILE A 1 102 ? -3.184 3.381 7.871 1.00 94.06 102 ILE A C 1
ATOM 805 O O . ILE A 1 102 ? -4.258 3.739 8.357 1.00 94.06 102 ILE A O 1
ATOM 809 N N . SER A 1 103 ? -2.018 3.557 8.504 1.00 93.25 103 SER A N 1
ATOM 810 C CA . SER A 1 103 ? -1.934 4.177 9.833 1.00 93.25 103 SER A CA 1
ATOM 811 C C . SER A 1 103 ? -2.435 5.625 9.826 1.00 93.25 103 SER A C 1
ATOM 813 O O . SER A 1 103 ? -3.183 6.024 10.715 1.00 93.25 103 SER A O 1
ATOM 815 N N . TYR A 1 104 ? -2.110 6.398 8.787 1.00 93.19 104 TYR A N 1
ATOM 816 C CA . TYR A 1 104 ? -2.580 7.773 8.624 1.00 93.19 104 TYR A CA 1
ATOM 817 C C . TYR A 1 104 ? -4.105 7.857 8.445 1.00 93.19 104 TYR A C 1
ATOM 819 O O . TYR A 1 104 ? -4.773 8.648 9.115 1.00 93.19 104 TYR A O 1
ATOM 827 N N . ASN A 1 105 ? -4.685 7.009 7.588 1.00 91.56 105 ASN A N 1
ATOM 828 C CA . ASN A 1 105 ? -6.137 6.955 7.385 1.00 91.56 105 ASN A CA 1
ATOM 829 C C . ASN A 1 105 ? -6.880 6.469 8.638 1.00 91.56 105 ASN A C 1
ATOM 831 O O . ASN A 1 105 ? -7.980 6.946 8.934 1.00 91.56 105 ASN A O 1
ATOM 835 N N . LEU A 1 106 ? -6.266 5.570 9.412 1.00 89.75 106 LEU A N 1
ATOM 836 C CA . LEU A 1 106 ? -6.784 5.156 10.710 1.00 89.75 106 LEU A CA 1
ATOM 837 C C . LEU A 1 106 ? -6.696 6.299 11.734 1.00 89.75 106 LEU A C 1
ATOM 839 O O . LEU A 1 106 ? -7.676 6.576 12.422 1.00 89.75 106 LEU A O 1
ATOM 843 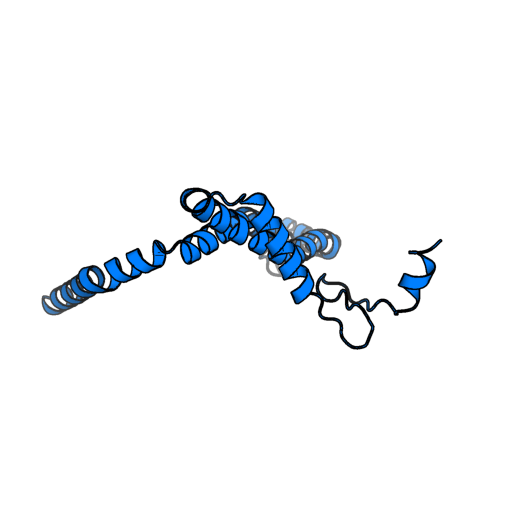N N . GLY A 1 107 ? -5.566 7.007 11.783 1.00 88.06 107 GLY A N 1
ATOM 844 C CA . GLY A 1 107 ? -5.349 8.185 12.623 1.00 88.06 107 GLY A CA 1
ATOM 845 C C . GLY A 1 107 ? -6.392 9.273 12.374 1.00 88.06 107 GLY A C 1
ATOM 846 O O . GLY A 1 107 ? -6.990 9.758 13.327 1.00 88.06 107 GLY A O 1
ATOM 847 N N . LYS A 1 108 ? -6.731 9.560 11.110 1.00 87.56 108 LYS A N 1
ATOM 848 C CA . LYS A 1 108 ? -7.828 10.482 10.748 1.00 87.56 108 LYS A CA 1
ATOM 849 C C . LYS A 1 108 ? -9.198 10.061 11.283 1.00 87.56 108 LYS A C 1
ATOM 851 O O . LYS A 1 108 ? -10.023 10.907 11.623 1.00 87.56 108 LYS A O 1
ATOM 856 N N . HIS A 1 109 ? -9.469 8.758 11.358 1.00 85.38 109 HIS A N 1
ATOM 857 C CA . HIS A 1 109 ? -10.706 8.269 11.973 1.00 85.38 109 HIS A CA 1
ATOM 858 C C . HIS A 1 109 ? -10.708 8.489 13.493 1.00 85.38 109 HIS A C 1
ATOM 860 O O . HIS A 1 109 ? -11.769 8.749 14.061 1.00 85.38 109 HIS A O 1
ATOM 866 N N . TYR A 1 110 ? -9.542 8.414 14.142 1.00 84.25 110 TYR A N 1
ATOM 867 C CA . TYR A 1 110 ? -9.380 8.654 15.580 1.00 84.25 110 TYR A CA 1
ATOM 868 C C . TYR A 1 110 ? -9.204 10.129 15.956 1.00 84.25 110 TYR A C 1
ATOM 870 O O . TYR A 1 110 ? -9.493 10.491 17.092 1.00 84.25 110 TYR A O 1
ATOM 878 N N . GLU A 1 111 ? -8.799 10.997 15.032 1.00 81.88 111 GLU A N 1
ATOM 879 C CA . GLU A 1 111 ? -8.730 12.449 15.232 1.00 81.88 111 GLU A CA 1
ATOM 880 C C . GLU A 1 111 ? -10.093 12.995 15.683 1.00 81.88 111 GLU A C 1
ATOM 882 O O . GLU A 1 111 ? -10.192 13.705 16.684 1.00 81.88 111 GLU A O 1
ATOM 887 N N . LYS A 1 112 ? -11.169 12.555 15.017 1.00 71.56 112 LYS A N 1
ATOM 888 C CA . LYS A 1 112 ? -12.548 12.954 15.337 1.00 71.56 112 LYS A CA 1
ATOM 889 C C . LYS A 1 112 ? -13.042 12.462 16.702 1.00 71.56 112 LYS A C 1
ATOM 891 O O . LYS A 1 112 ? -13.966 13.063 17.238 1.00 71.56 112 LYS A O 1
ATOM 896 N N . SER A 1 113 ? -12.487 11.374 17.245 1.00 73.44 113 SER A N 1
ATOM 897 C CA . SER A 1 113 ? -12.962 10.770 18.502 1.00 73.44 113 SER A CA 1
ATOM 898 C C . SER A 1 113 ? -12.058 11.041 19.705 1.00 73.44 113 SER A C 1
ATOM 900 O O . SER A 1 113 ? -12.550 11.153 20.822 1.00 73.44 113 SER A O 1
ATOM 902 N N . ASN A 1 114 ? -10.745 11.125 19.494 1.00 78.38 114 ASN A N 1
ATOM 903 C CA . ASN A 1 114 ? -9.725 11.139 20.543 1.00 78.38 114 ASN A CA 1
ATOM 904 C C . ASN A 1 114 ? -8.651 12.226 20.331 1.00 78.38 114 ASN A C 1
ATOM 906 O O . ASN A 1 114 ? -7.681 12.242 21.083 1.00 78.38 114 ASN A O 1
ATOM 910 N N . GLN A 1 115 ? -8.796 13.108 19.331 1.00 77.56 115 GLN A N 1
ATOM 911 C CA . GLN A 1 115 ? -7.838 14.186 19.027 1.00 77.56 115 GLN A CA 1
ATOM 912 C C . GLN A 1 115 ? -6.396 13.689 18.792 1.00 77.56 115 GLN A C 1
ATOM 914 O O . GLN A 1 115 ? -5.431 14.357 19.156 1.00 77.56 115 GLN A O 1
ATOM 919 N N . LEU A 1 116 ? -6.233 12.501 18.193 1.00 79.94 116 LEU A N 1
ATOM 920 C CA . LEU A 1 116 ? -4.912 12.008 17.792 1.00 79.94 116 LEU A CA 1
ATOM 921 C C . LEU A 1 116 ? -4.429 12.723 16.531 1.00 79.94 116 LEU A C 1
ATOM 923 O O . LEU A 1 116 ? -5.188 12.856 15.575 1.00 79.94 116 LEU A O 1
ATOM 927 N N . ASP A 1 117 ? -3.144 13.081 16.513 1.00 87.50 117 ASP A N 1
ATOM 928 C CA . ASP A 1 117 ? -2.454 13.562 15.317 1.00 87.50 117 ASP A CA 1
ATOM 929 C C . ASP A 1 117 ? -2.187 12.388 14.345 1.00 87.50 117 ASP A C 1
ATOM 931 O O . ASP A 1 117 ? -1.385 11.493 14.658 1.00 87.50 117 ASP A O 1
ATOM 935 N N . PRO A 1 118 ? -2.812 12.372 13.149 1.00 87.56 118 PRO A N 1
ATOM 936 C CA . PRO A 1 118 ? -2.616 11.313 12.161 1.00 87.56 118 PRO A CA 1
ATOM 937 C C . PRO A 1 118 ? -1.166 11.184 11.674 1.00 87.56 118 PRO A C 1
ATOM 939 O O . PRO A 1 118 ? -0.740 10.088 11.297 1.00 87.56 118 PRO A O 1
ATOM 942 N N . PHE A 1 119 ? -0.396 12.276 11.677 1.00 89.62 119 PHE A N 1
ATOM 943 C CA . PHE A 1 119 ? 1.003 12.267 11.253 1.00 89.62 119 PHE A CA 1
ATOM 944 C C . PHE A 1 119 ? 1.877 11.473 12.232 1.00 89.62 119 PHE A C 1
ATOM 946 O O . PHE A 1 119 ? 2.666 10.622 11.814 1.00 89.62 119 PHE A O 1
ATOM 953 N N . MET A 1 120 ? 1.676 11.667 13.539 1.00 91.06 120 MET A N 1
ATOM 954 C CA . MET A 1 120 ? 2.397 10.919 14.575 1.00 91.06 120 MET A CA 1
ATOM 955 C C . MET A 1 120 ? 2.062 9.424 14.538 1.00 91.06 120 MET A C 1
ATOM 957 O O . MET A 1 120 ? 2.958 8.587 14.675 1.00 91.06 120 MET A O 1
ATOM 961 N N . CYS A 1 121 ? 0.802 9.063 14.269 1.00 91.31 121 CYS A N 1
ATOM 962 C CA . CYS A 1 121 ? 0.411 7.667 14.050 1.00 91.31 121 CYS A CA 1
ATOM 963 C C . CYS A 1 121 ? 1.153 7.036 12.860 1.00 91.31 121 CYS A C 1
ATOM 965 O O . CYS A 1 121 ? 1.601 5.886 12.943 1.00 91.31 121 CYS A O 1
ATOM 967 N N . ALA A 1 122 ? 1.314 7.774 11.757 1.00 93.06 122 ALA A N 1
ATOM 968 C CA . ALA A 1 122 ? 2.051 7.291 10.592 1.00 93.06 122 ALA A CA 1
ATOM 969 C C . ALA A 1 122 ? 3.538 7.063 10.912 1.00 93.06 122 ALA A C 1
ATOM 971 O O . ALA A 1 122 ? 4.072 5.999 10.595 1.00 93.06 122 ALA A O 1
ATOM 972 N N . MET A 1 123 ? 4.187 8.004 11.606 1.00 93.00 123 MET A N 1
ATOM 973 C CA . MET A 1 123 ? 5.599 7.884 11.999 1.00 93.00 123 MET A CA 1
ATOM 974 C C . MET A 1 123 ? 5.848 6.706 12.952 1.00 93.00 123 MET A C 1
ATOM 976 O O . MET A 1 123 ? 6.783 5.929 12.743 1.00 93.00 123 MET A O 1
ATOM 980 N N . LEU A 1 124 ? 4.981 6.508 13.951 1.00 92.06 124 LEU A N 1
ATOM 981 C CA . LEU A 1 124 ? 5.062 5.361 14.864 1.00 92.06 124 LEU A CA 1
ATOM 982 C C . LEU A 1 124 ? 4.904 4.025 14.129 1.00 92.06 124 LEU A C 1
ATOM 984 O O . LEU A 1 124 ? 5.628 3.072 14.421 1.00 92.06 124 LEU A O 1
ATOM 988 N N . SER A 1 125 ? 3.992 3.955 13.156 1.00 93.06 125 SER A N 1
ATOM 989 C CA . SER A 1 125 ? 3.775 2.732 12.379 1.00 93.06 125 SER A CA 1
ATOM 990 C C . SER A 1 125 ? 4.957 2.404 11.472 1.00 93.06 125 SER A C 1
ATOM 992 O O . SER A 1 125 ? 5.314 1.235 11.352 1.00 93.06 125 SER A O 1
ATOM 994 N N . ILE A 1 126 ? 5.602 3.412 10.874 1.00 92.38 126 ILE A N 1
ATOM 995 C CA . ILE A 1 126 ? 6.832 3.207 10.097 1.00 92.38 126 ILE A CA 1
ATOM 996 C C . ILE A 1 126 ? 7.945 2.677 11.008 1.00 92.38 126 ILE A C 1
ATOM 998 O O . ILE A 1 126 ? 8.629 1.721 10.646 1.00 92.38 126 ILE A O 1
ATOM 1002 N N . MET A 1 127 ? 8.104 3.242 12.208 1.00 90.19 127 MET A N 1
ATOM 1003 C CA . MET A 1 127 ? 9.107 2.769 13.166 1.00 90.19 127 MET A CA 1
ATOM 1004 C C . MET A 1 127 ? 8.849 1.315 13.585 1.00 90.19 127 MET A C 1
ATOM 1006 O O . MET A 1 127 ? 9.766 0.495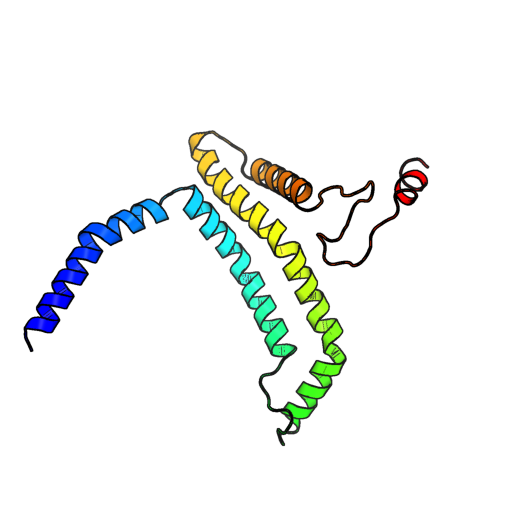 13.567 1.00 90.19 127 MET A O 1
ATOM 1010 N N . ALA A 1 128 ? 7.597 0.969 13.896 1.00 90.56 128 ALA A N 1
ATOM 1011 C CA . ALA A 1 128 ? 7.203 -0.402 14.209 1.00 90.56 128 ALA A CA 1
ATOM 1012 C C . ALA A 1 128 ? 7.435 -1.356 13.024 1.00 90.56 128 ALA A C 1
ATOM 1014 O O . ALA A 1 128 ? 7.955 -2.455 13.213 1.00 90.56 128 ALA A O 1
ATOM 1015 N N . PHE A 1 129 ? 7.113 -0.924 11.801 1.00 89.88 129 PHE A N 1
ATOM 1016 C CA . PHE A 1 129 ? 7.358 -1.699 10.588 1.00 89.88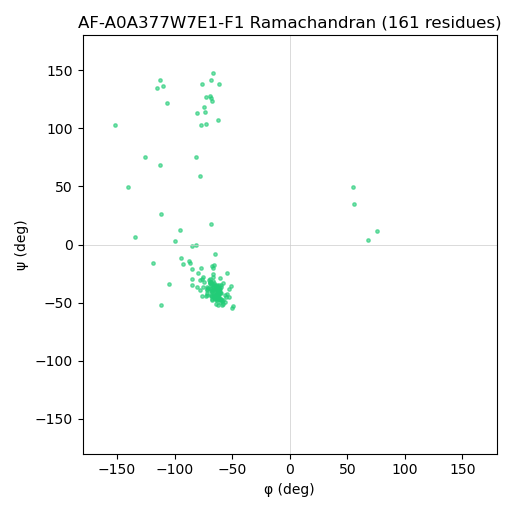 129 PHE A CA 1
ATOM 1017 C C . PHE A 1 129 ? 8.847 -2.000 10.404 1.00 89.88 129 PHE A C 1
ATOM 1019 O O . PHE A 1 129 ? 9.209 -3.153 10.191 1.00 89.88 129 PHE A O 1
ATOM 1026 N N . LEU A 1 130 ? 9.722 -1.000 10.544 1.00 86.06 130 LEU A N 1
ATOM 1027 C CA . LEU A 1 130 ? 11.170 -1.179 10.397 1.00 86.06 130 LEU A CA 1
ATOM 1028 C C . LEU A 1 130 ? 11.759 -2.109 11.469 1.00 86.06 130 LEU A C 1
ATOM 1030 O O . LEU A 1 130 ? 12.618 -2.933 11.153 1.00 86.06 130 LEU A O 1
ATOM 1034 N N . LEU A 1 131 ? 11.270 -2.028 12.712 1.00 84.56 131 LEU A N 1
ATOM 1035 C CA . LEU A 1 131 ? 11.679 -2.934 13.793 1.00 84.56 131 LEU A CA 1
ATOM 1036 C C . LEU A 1 131 ? 11.305 -4.395 13.509 1.00 84.56 131 LEU A C 1
ATOM 1038 O O . LEU A 1 131 ? 12.065 -5.300 13.850 1.00 84.56 131 LEU A O 1
ATOM 1042 N N . ILE A 1 132 ? 10.150 -4.625 12.884 1.00 85.56 132 ILE A N 1
ATOM 1043 C CA . ILE A 1 132 ? 9.692 -5.965 12.500 1.00 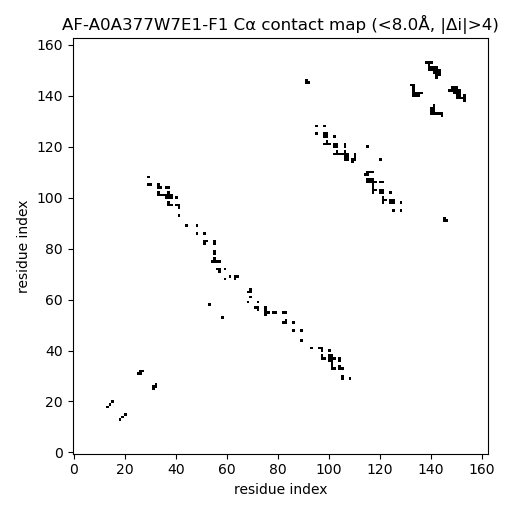85.56 132 ILE A CA 1
ATOM 1044 C C . ILE A 1 132 ? 10.419 -6.449 11.240 1.00 85.56 132 ILE A C 1
ATOM 1046 O O . ILE A 1 132 ? 10.774 -7.623 11.147 1.00 85.56 132 ILE A O 1
ATOM 1050 N N . ALA A 1 133 ? 10.658 -5.555 10.280 1.00 77.88 133 ALA A N 1
ATOM 1051 C CA . ALA A 1 133 ? 11.261 -5.883 8.995 1.00 77.88 133 ALA A CA 1
ATOM 1052 C C . ALA A 1 133 ? 12.748 -6.263 9.113 1.00 77.88 133 ALA A C 1
ATOM 1054 O O . ALA A 1 133 ? 13.212 -7.102 8.345 1.00 77.88 133 ALA A O 1
ATOM 1055 N N . ALA A 1 134 ? 13.489 -5.712 10.083 1.00 67.00 134 ALA A N 1
ATOM 1056 C CA . ALA A 1 134 ? 14.910 -6.001 10.297 1.00 67.00 134 ALA A CA 1
ATOM 1057 C C . ALA A 1 134 ? 15.179 -6.769 11.614 1.00 67.00 134 ALA A C 1
ATOM 1059 O O . ALA A 1 134 ? 15.799 -6.226 12.537 1.00 67.00 134 ALA A O 1
ATOM 1060 N N . PRO A 1 135 ? 14.768 -8.048 11.740 1.00 63.62 135 PRO A N 1
ATOM 1061 C CA . PRO A 1 135 ? 15.083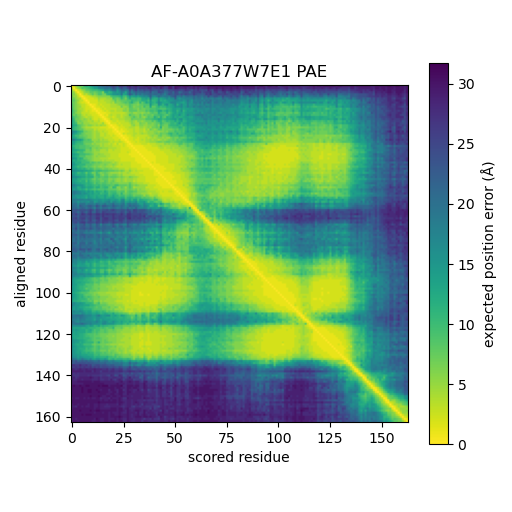 -8.836 12.921 1.00 63.62 135 PRO A CA 1
ATOM 1062 C C . PRO A 1 135 ? 16.590 -9.114 12.973 1.00 63.62 135 PRO A C 1
ATOM 1064 O O . PRO A 1 135 ? 17.181 -9.690 12.057 1.00 63.62 135 PRO A O 1
ATOM 1067 N N . LYS A 1 136 ? 17.228 -8.725 14.080 1.00 53.44 136 LYS A N 1
ATOM 1068 C CA . LYS A 1 136 ? 18.630 -9.054 14.365 1.00 53.44 136 LYS A CA 1
ATOM 1069 C C . LYS A 1 136 ? 18.803 -10.574 14.467 1.00 53.44 136 LYS A C 1
ATOM 1071 O O . LYS A 1 136 ? 18.402 -11.187 15.454 1.00 53.44 136 LYS A O 1
ATOM 1076 N N . THR A 1 137 ? 19.420 -11.192 13.465 1.00 48.31 137 THR A N 1
ATOM 1077 C CA . THR A 1 137 ? 19.847 -12.598 13.517 1.00 48.31 137 THR A CA 1
ATOM 1078 C C . THR A 1 137 ? 21.371 -12.632 13.659 1.00 48.31 137 THR A C 1
ATOM 1080 O O . THR A 1 137 ? 22.087 -12.077 12.831 1.00 48.31 137 THR A O 1
ATOM 1083 N N . ASN A 1 138 ? 21.878 -13.265 14.721 1.00 45.81 138 ASN A N 1
ATOM 1084 C CA . ASN A 1 138 ? 23.305 -13.558 14.935 1.00 45.81 138 ASN A CA 1
ATOM 1085 C C . ASN A 1 138 ? 24.259 -12.346 14.867 1.00 45.81 138 ASN A C 1
ATOM 1087 O O . ASN A 1 138 ? 25.265 -12.376 14.165 1.00 45.81 138 ASN A O 1
ATOM 1091 N N . GLY A 1 139 ? 23.949 -11.257 15.582 1.00 55.53 139 GLY A N 1
ATOM 1092 C CA . GLY A 1 139 ? 24.865 -10.114 15.738 1.00 55.53 139 GLY A CA 1
ATOM 1093 C C . GLY A 1 139 ? 25.131 -9.295 14.467 1.00 55.53 139 GLY A C 1
ATOM 1094 O O . GLY A 1 139 ? 25.915 -8.353 14.524 1.00 55.53 139 GLY A O 1
ATOM 1095 N N . THR A 1 140 ? 24.469 -9.611 13.350 1.00 50.94 140 THR A N 1
ATOM 1096 C CA . THR A 1 140 ? 24.550 -8.880 12.079 1.00 50.94 140 THR A CA 1
ATOM 1097 C C . THR A 1 140 ? 23.191 -8.267 11.748 1.00 50.94 140 THR A C 1
ATOM 1099 O O . THR A 1 140 ? 22.146 -8.907 11.890 1.00 50.94 140 THR A O 1
ATOM 1102 N N . LEU A 1 141 ? 23.185 -7.000 11.325 1.00 53.41 141 LEU A N 1
ATOM 1103 C CA . LEU A 1 141 ? 22.000 -6.385 10.732 1.00 53.41 141 LEU A CA 1
ATOM 1104 C C . LEU A 1 141 ? 21.892 -6.907 9.297 1.00 53.41 141 LEU A C 1
ATOM 1106 O O . LEU A 1 141 ? 22.642 -6.495 8.411 1.00 53.41 141 LEU A O 1
ATOM 1110 N N . ARG A 1 142 ? 20.980 -7.855 9.069 1.00 49.25 142 ARG A N 1
ATOM 1111 C CA . ARG A 1 142 ? 20.605 -8.274 7.717 1.00 49.25 142 ARG A CA 1
ATOM 1112 C C . ARG A 1 142 ? 19.775 -7.156 7.092 1.00 49.25 142 ARG A C 1
ATOM 1114 O O . ARG A 1 142 ? 18.580 -7.067 7.343 1.00 49.25 142 ARG A O 1
ATOM 1121 N N . TRP A 1 143 ? 20.377 -6.382 6.193 1.00 52.16 143 TRP A N 1
ATOM 1122 C CA . TRP A 1 143 ? 19.664 -5.485 5.268 1.00 52.16 143 TRP A CA 1
ATOM 1123 C C . TRP A 1 143 ? 18.841 -6.239 4.202 1.00 52.16 143 TRP A C 1
ATOM 1125 O O . TRP A 1 143 ? 18.418 -5.671 3.204 1.00 52.16 143 TRP A O 1
ATOM 1135 N N . ILE A 1 144 ? 18.554 -7.530 4.414 1.00 52.59 144 ILE A N 1
ATOM 1136 C CA . ILE A 1 144 ? 17.792 -8.366 3.474 1.00 52.59 144 ILE A CA 1
ATOM 1137 C C . ILE A 1 144 ? 16.336 -7.881 3.340 1.00 52.59 144 ILE A C 1
ATOM 1139 O O . ILE A 1 144 ? 15.682 -8.176 2.348 1.00 52.59 144 ILE A O 1
ATOM 1143 N N . ALA A 1 145 ? 15.847 -7.067 4.279 1.00 54.12 145 ALA A N 1
ATOM 1144 C CA . ALA A 1 145 ? 14.544 -6.417 4.168 1.00 54.12 145 ALA A CA 1
ATOM 1145 C C . ALA A 1 145 ? 14.458 -5.360 3.046 1.00 54.12 145 ALA A C 1
ATOM 1147 O O . ALA A 1 145 ? 13.354 -5.023 2.636 1.00 54.12 145 ALA A O 1
ATOM 1148 N N . SER A 1 146 ? 15.588 -4.852 2.531 1.00 53.03 146 SER A N 1
ATOM 1149 C CA . SER A 1 146 ? 15.633 -3.825 1.475 1.00 53.03 146 SER A CA 1
ATOM 1150 C C . SER A 1 146 ? 16.190 -4.333 0.135 1.00 53.03 146 SER A C 1
ATOM 1152 O O . SER A 1 146 ? 16.743 -3.552 -0.632 1.00 53.03 146 SER A O 1
ATOM 1154 N N . GLY A 1 147 ? 16.072 -5.633 -0.159 1.00 51.78 147 GLY A N 1
ATOM 1155 C CA . GLY A 1 147 ? 16.326 -6.171 -1.507 1.00 51.78 147 GLY A CA 1
ATOM 1156 C C . GLY A 1 147 ? 17.796 -6.301 -1.939 1.00 51.78 147 GLY A C 1
ATOM 1157 O O . GLY A 1 147 ? 18.053 -6.562 -3.108 1.00 51.78 147 GLY A O 1
ATOM 1158 N N . GLY A 1 148 ? 18.771 -6.161 -1.032 1.00 54.94 148 GLY A N 1
ATOM 1159 C CA . GLY A 1 148 ? 20.200 -6.321 -1.343 1.00 54.94 148 GLY A CA 1
ATOM 1160 C C . GLY A 1 148 ? 20.829 -7.583 -0.725 1.00 54.94 148 GLY A C 1
ATOM 1161 O O . GLY A 1 148 ? 20.614 -7.845 0.464 1.00 54.94 148 GLY A O 1
ATOM 1162 N N . PRO A 1 149 ? 21.658 -8.354 -1.461 1.00 47.28 149 PRO A N 1
ATOM 1163 C CA . PRO A 1 149 ? 22.405 -9.484 -0.914 1.00 47.28 149 PRO A CA 1
ATOM 1164 C C . PRO A 1 149 ? 23.672 -8.978 -0.207 1.00 47.28 149 PRO A C 1
ATOM 1166 O O . PRO A 1 149 ? 24.777 -9.061 -0.732 1.00 47.28 149 PRO A O 1
ATOM 1169 N N . GLY A 1 150 ? 23.527 -8.401 0.986 1.00 54.84 150 GLY A N 1
ATOM 1170 C CA . GLY A 1 150 ? 24.668 -7.880 1.742 1.00 54.84 150 GLY A CA 1
ATOM 1171 C C . GLY A 1 150 ? 24.442 -7.912 3.246 1.00 54.84 150 GLY A C 1
ATOM 1172 O O . GLY A 1 150 ? 23.744 -7.069 3.803 1.00 54.84 150 GLY A O 1
ATOM 1173 N N . SER A 1 151 ? 25.046 -8.884 3.929 1.00 55.25 151 SER A N 1
ATOM 1174 C CA . SER A 1 151 ? 25.200 -8.865 5.385 1.00 55.25 151 SER A CA 1
ATOM 1175 C C . SER A 1 151 ? 26.388 -7.973 5.744 1.00 55.25 151 SER A C 1
ATOM 1177 O O . SER A 1 151 ? 27.527 -8.322 5.432 1.00 55.25 151 SER A O 1
ATOM 1179 N N . LEU A 1 152 ? 26.153 -6.834 6.399 1.00 54.25 152 LEU A N 1
ATOM 1180 C CA . LEU A 1 152 ? 27.250 -6.012 6.910 1.00 54.25 152 LEU A CA 1
ATOM 1181 C C . LEU A 1 152 ? 27.880 -6.696 8.136 1.00 54.25 152 LEU A C 1
ATOM 1183 O O . LEU A 1 152 ? 27.157 -7.035 9.081 1.00 54.25 152 LEU A O 1
ATOM 1187 N N . PRO A 1 153 ? 29.209 -6.908 8.157 1.00 53.53 153 PRO A N 1
ATOM 1188 C CA . PRO A 1 153 ? 29.879 -7.474 9.315 1.00 53.53 153 PRO A CA 1
ATOM 1189 C C . PRO A 1 153 ? 29.826 -6.500 10.509 1.00 53.53 153 PRO A C 1
ATOM 1191 O O . PRO A 1 153 ? 29.903 -5.281 10.318 1.00 53.53 153 PRO A O 1
ATOM 1194 N N . PRO A 1 154 ? 29.769 -6.998 11.760 1.00 53.78 154 PRO A N 1
ATOM 1195 C CA . PRO A 1 154 ? 29.588 -6.164 12.958 1.00 53.78 154 PRO A CA 1
ATOM 1196 C C . PRO A 1 154 ? 30.746 -5.187 13.244 1.00 53.78 154 PRO A C 1
ATOM 1198 O O . PRO A 1 154 ? 30.661 -4.361 14.151 1.00 5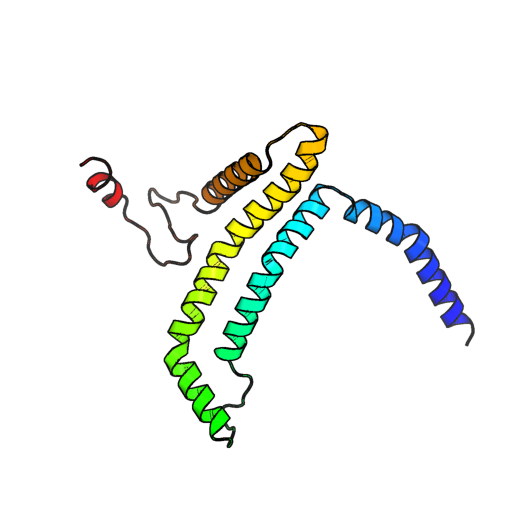3.78 154 PRO A O 1
ATOM 1201 N N . SER A 1 155 ? 31.858 -5.288 12.511 1.00 53.09 155 SER A N 1
ATOM 1202 C CA . SER A 1 155 ? 33.056 -4.459 12.676 1.00 53.09 155 SER A CA 1
ATOM 1203 C C . SER A 1 155 ? 32.952 -3.071 12.033 1.00 53.09 155 SER A C 1
ATOM 1205 O O . SER A 1 155 ? 33.620 -2.158 12.509 1.00 53.09 155 SER A O 1
ATOM 1207 N N . TRP A 1 156 ? 32.102 -2.879 11.018 1.00 49.31 156 TRP A N 1
ATOM 1208 C CA . TRP A 1 156 ? 32.004 -1.613 10.269 1.00 49.31 156 TRP A CA 1
ATOM 1209 C C . TRP A 1 156 ? 31.276 -0.483 11.021 1.00 49.31 156 TRP A C 1
ATOM 1211 O O . TRP A 1 156 ? 31.586 0.689 10.831 1.00 49.31 156 TRP A O 1
ATOM 1221 N N . TRP A 1 157 ? 30.346 -0.817 11.924 1.00 50.22 157 TRP A N 1
ATOM 1222 C CA . TRP A 1 157 ? 29.617 0.171 12.739 1.00 50.22 157 TRP A CA 1
ATOM 1223 C C . TRP A 1 157 ? 30.513 0.860 13.783 1.00 50.22 157 TRP A C 1
ATOM 1225 O O . TRP A 1 157 ? 30.316 2.025 14.119 1.00 50.22 157 TRP A O 1
ATOM 1235 N N . ARG A 1 158 ? 31.544 0.162 14.276 1.00 49.94 158 ARG A N 1
ATOM 1236 C CA . ARG A 1 158 ? 32.466 0.708 15.285 1.00 49.94 158 ARG A CA 1
ATOM 1237 C C . ARG A 1 158 ? 33.492 1.693 14.723 1.00 49.94 158 ARG A C 1
ATOM 1239 O O . ARG A 1 158 ? 34.046 2.457 15.503 1.00 49.94 158 ARG A O 1
ATOM 1246 N N . SER A 1 159 ? 33.764 1.687 13.417 1.00 51.81 159 SER A N 1
ATOM 1247 C CA . SER A 1 159 ? 34.801 2.542 12.8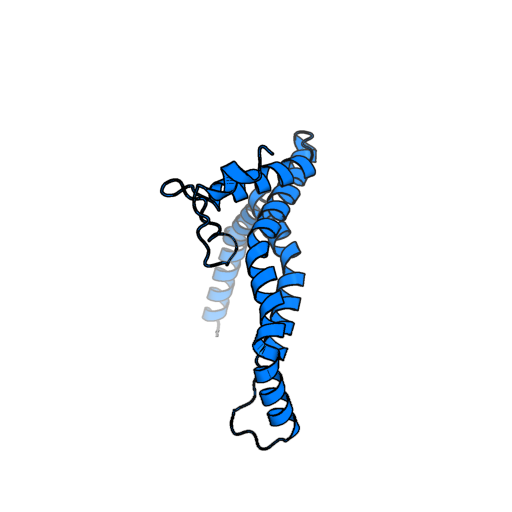20 1.00 51.81 159 SER A CA 1
ATOM 1248 C C . SER A 1 159 ? 34.290 3.886 12.293 1.00 51.81 159 SER A C 1
ATOM 1250 O O . SER A 1 159 ? 35.106 4.777 12.084 1.00 51.81 159 SER A O 1
ATOM 1252 N N . THR A 1 160 ? 32.977 4.045 12.092 1.00 55.62 160 THR A N 1
ATOM 1253 C CA . THR A 1 160 ? 32.379 5.231 11.441 1.00 55.62 160 THR A CA 1
ATOM 1254 C C . THR A 1 160 ? 31.415 6.031 12.322 1.00 55.62 160 THR A C 1
ATOM 1256 O O . THR A 1 160 ? 31.140 7.178 11.997 1.00 55.62 160 THR A O 1
ATOM 1259 N N . ALA A 1 161 ? 30.929 5.480 13.443 1.00 46.28 161 ALA A N 1
ATOM 1260 C CA . ALA A 1 161 ? 29.987 6.176 14.333 1.00 46.28 161 ALA A CA 1
ATOM 1261 C C . ALA A 1 161 ? 30.646 6.931 15.511 1.00 46.28 161 ALA A C 1
ATOM 1263 O O . ALA A 1 161 ? 29.970 7.698 16.187 1.00 46.28 161 ALA A O 1
ATOM 1264 N N . TRP A 1 162 ? 31.943 6.716 15.767 1.00 36.75 162 TRP A N 1
ATOM 1265 C CA . TRP A 1 162 ? 32.693 7.370 16.855 1.00 36.75 162 TRP A CA 1
ATOM 1266 C C . TRP A 1 162 ? 34.114 7.768 16.435 1.00 36.75 162 TRP A C 1
ATOM 1268 O O . TRP A 1 162 ? 35.096 7.466 17.119 1.00 36.75 162 TRP A O 1
ATOM 1278 N N . ARG A 1 163 ? 34.217 8.444 15.291 1.00 41.22 163 ARG A N 1
ATOM 1279 C CA . ARG A 1 163 ? 35.351 9.299 14.930 1.00 41.22 163 ARG A CA 1
ATOM 1280 C C . ARG A 1 163 ? 34.838 10.587 14.318 1.00 41.22 163 ARG A C 1
ATOM 1282 O O . ARG A 1 163 ? 33.821 10.501 13.598 1.00 41.22 163 ARG A O 1
#

Sequence (163 aa):
MSANHAAFNLIFRFVENYISPIAGRISSQRHVMAIRDGFISAMPFMIVGSFLLVFAYPPFSPDTTWGFARAWLDLAKEFEGRILTPFDMTMGIMSIYICAAISYNLGKHYEKSNQLDPFMCAMLSIMAFLLIAAPKTNGTLRWIASGGPGSLPPSWWRSTAWR

Solvent-accessible surface area (backbone atoms only — not comparable to full-atom values): 9067 Å² total; per-residue (Å²): 131,63,66,67,56,54,52,49,52,51,51,49,52,47,40,58,72,52,49,46,58,50,51,50,58,53,58,67,32,64,69,53,38,11,46,52,57,14,51,57,72,46,46,66,57,51,52,52,48,52,50,52,47,46,65,51,55,59,98,66,64,96,82,55,86,48,68,66,61,45,54,49,53,54,49,19,65,74,42,32,70,70,58,45,48,61,45,56,52,49,64,58,48,44,62,57,52,38,48,25,38,21,32,26,47,36,21,55,62,38,29,82,78,69,70,45,61,24,66,59,41,17,55,52,42,40,52,53,48,52,59,66,56,46,61,75,56,89,82,25,62,47,48,58,64,69,83,42,100,53,74,51,64,70,68,62,65,69,69,66,77,79,111